Protein AF-A0A924N1W6-F1 (afdb_monomer_lite)

Sequence (87 aa):
MRLNDEDRAVLDHLAGQGAPIIERAIAWCAINSGSHHLAGLERQRQSLLEAFAGLPAAPTEIPLAASPEIGANGKIGERAHPSAIAV

pLDDT: mean 94.6, std 3.19, range [76.94, 98.56]

Foldseek 3Di:
DDDDPVNVVVVVVCVVVVVVVVVLVVVLVPQPCPQPCQVSVVVSQVSVQVVCVPPPDHKDWAADDWDWDQDPVRDIDTGGHGTDIDD

Radius of gyration: 18.81 Å; chains: 1; bounding box: 39×27×50 Å

Secondary structure (DSSP, 8-state):
----HHHHHHHHHHHT-HHHHHHHHHHHHTS---TT-HHHHHHHHHHHHHHHTTSSS--EEEPPPPEEEE-TTS-EEEE--PPEEE-

Structure (mmCIF, N/CA/C/O backbone):
data_AF-A0A924N1W6-F1
#
_entry.id   AF-A0A924N1W6-F1
#
loop_
_atom_site.group_PDB
_atom_site.id
_atom_site.type_symbol
_atom_site.label_atom_id
_atom_site.label_alt_id
_atom_site.label_comp_id
_atom_site.label_asym_id
_atom_site.label_entity_id
_atom_site.label_seq_id
_atom_site.pdbx_PDB_ins_code
_atom_site.Cartn_x
_atom_site.Cartn_y
_atom_site.Cartn_z
_atom_site.occupancy
_atom_site.B_iso_or_equiv
_atom_site.auth_seq_id
_atom_site.auth_comp_id
_atom_site.auth_asym_id
_atom_site.auth_atom_id
_atom_site.pdbx_PDB_model_num
ATOM 1 N N . MET A 1 1 ? 4.738 15.910 26.908 1.00 76.94 1 MET A N 1
ATOM 2 C CA . MET A 1 1 ? 3.456 15.929 26.171 1.00 76.94 1 MET A CA 1
ATOM 3 C C . MET A 1 1 ? 2.351 15.563 27.155 1.00 76.94 1 MET A C 1
ATOM 5 O O . MET A 1 1 ? 2.534 14.582 27.864 1.00 76.94 1 MET A O 1
ATOM 9 N N . ARG A 1 2 ? 1.284 16.362 27.291 1.00 90.19 2 ARG A N 1
ATOM 10 C CA . ARG A 1 2 ? 0.104 16.009 28.105 1.00 90.19 2 ARG A CA 1
ATOM 11 C C . ARG A 1 2 ? -1.019 15.615 27.149 1.00 90.19 2 ARG A C 1
ATOM 13 O O . ARG A 1 2 ? -1.325 16.414 26.275 1.00 90.19 2 ARG A O 1
ATOM 20 N N . LEU A 1 3 ? -1.584 14.422 27.330 1.00 94.94 3 LEU A N 1
ATOM 21 C CA . LEU A 1 3 ? -2.756 13.965 26.579 1.00 94.94 3 LEU A CA 1
ATOM 22 C C . LEU A 1 3 ? -4.004 14.658 27.125 1.00 94.94 3 LEU A C 1
ATOM 24 O O . LEU A 1 3 ? -4.228 14.632 28.345 1.00 94.94 3 LEU A O 1
ATOM 28 N N . ASN A 1 4 ? -4.783 15.266 26.239 1.00 96.69 4 ASN A N 1
ATOM 29 C CA . ASN A 1 4 ? -6.098 15.809 26.559 1.00 96.69 4 ASN A CA 1
ATOM 30 C C . ASN A 1 4 ? -7.170 14.700 26.477 1.00 96.69 4 ASN A C 1
ATOM 32 O O . ASN A 1 4 ? -6.851 13.523 26.299 1.00 96.69 4 ASN A O 1
ATOM 36 N N . ASP A 1 5 ? -8.436 15.057 26.677 1.00 97.25 5 ASP A N 1
ATOM 37 C CA . ASP A 1 5 ? -9.519 14.070 26.703 1.00 97.25 5 ASP A CA 1
ATOM 38 C C . ASP A 1 5 ? -9.868 13.530 25.302 1.00 97.25 5 ASP A C 1
ATOM 40 O O . ASP A 1 5 ? -10.227 12.360 25.181 1.00 97.25 5 ASP A O 1
ATOM 44 N N . GLU A 1 6 ? -9.681 14.324 24.242 1.00 96.44 6 GLU A N 1
ATOM 45 C CA . GLU A 1 6 ? -9.846 13.877 22.850 1.00 96.44 6 GLU A CA 1
ATOM 46 C C . GLU A 1 6 ? -8.784 12.835 22.476 1.00 96.44 6 GLU A C 1
ATOM 48 O O . GLU A 1 6 ? -9.116 11.784 21.926 1.00 96.44 6 GLU A O 1
ATOM 53 N N . ASP A 1 7 ? -7.523 13.075 22.852 1.00 96.31 7 ASP A N 1
ATOM 54 C CA . ASP A 1 7 ? -6.426 12.131 22.624 1.00 96.31 7 ASP A CA 1
ATOM 55 C C . ASP A 1 7 ? -6.734 10.774 23.271 1.00 96.31 7 ASP A C 1
ATOM 57 O O . ASP A 1 7 ? -6.523 9.719 22.671 1.00 96.31 7 ASP A O 1
ATOM 61 N N . ARG A 1 8 ? -7.258 10.787 24.505 1.00 95.62 8 ARG A N 1
ATOM 62 C CA . ARG A 1 8 ? -7.616 9.558 25.229 1.00 95.62 8 ARG A CA 1
ATOM 63 C C . ARG A 1 8 ? -8.776 8.830 24.568 1.00 95.62 8 ARG A C 1
ATOM 65 O O . ARG A 1 8 ? -8.679 7.622 24.402 1.00 95.62 8 ARG A O 1
ATOM 72 N N . ALA A 1 9 ? -9.809 9.544 24.124 1.00 95.88 9 ALA A N 1
ATOM 73 C CA . ALA A 1 9 ? -10.941 8.931 23.433 1.00 95.88 9 ALA A CA 1
ATOM 74 C C . ALA A 1 9 ? -10.506 8.181 22.159 1.00 95.88 9 ALA A C 1
ATOM 76 O O . ALA A 1 9 ? -10.975 7.073 21.895 1.00 95.88 9 ALA A O 1
ATOM 77 N N . VAL A 1 10 ? -9.567 8.748 21.393 1.00 94.81 10 VAL A N 1
ATOM 78 C CA . VAL A 1 10 ? -8.991 8.085 20.212 1.00 94.81 10 VAL A CA 1
ATOM 79 C C . VAL A 1 10 ? -8.173 6.853 20.607 1.00 94.81 10 VAL A C 1
ATOM 81 O O . VAL A 1 10 ? -8.329 5.791 20.004 1.00 94.81 10 VAL A O 1
ATOM 84 N N . LEU A 1 11 ? -7.314 6.964 21.623 1.00 94.81 11 LEU A N 1
ATOM 85 C CA . LEU A 1 11 ? -6.490 5.844 22.087 1.00 94.81 11 LEU A CA 1
ATOM 86 C C . LEU A 1 11 ? -7.336 4.693 22.652 1.00 94.81 11 LEU A C 1
ATOM 88 O O . LEU A 1 11 ? -7.057 3.535 22.345 1.00 94.81 11 LEU A O 1
ATOM 92 N N . ASP A 1 12 ? -8.388 5.002 23.409 1.00 94.88 12 ASP A N 1
ATOM 93 C CA . ASP A 1 12 ? -9.323 4.016 23.958 1.00 94.88 12 ASP A CA 1
ATOM 94 C C . ASP A 1 12 ? -10.073 3.283 22.839 1.00 94.88 12 ASP A C 1
ATOM 96 O O . ASP A 1 12 ? -10.235 2.062 22.891 1.00 94.88 12 ASP A O 1
ATOM 100 N N . HIS A 1 13 ? -10.463 3.997 21.777 1.00 93.06 13 HIS A N 1
ATOM 101 C CA . HIS A 1 13 ? -11.038 3.375 20.585 1.00 93.06 13 HIS A CA 1
ATOM 102 C C . HIS A 1 13 ? -10.047 2.413 19.903 1.00 93.06 13 HIS A C 1
ATOM 104 O O . HIS A 1 13 ? -10.415 1.296 19.533 1.00 93.06 13 HIS A O 1
ATOM 110 N N . LEU A 1 14 ? -8.777 2.812 19.772 1.00 94.25 14 LEU A N 1
ATOM 111 C CA . LEU A 1 14 ? -7.731 1.998 19.144 1.00 94.25 14 LEU A CA 1
ATOM 112 C C . LEU A 1 14 ? -7.301 0.790 19.987 1.00 94.25 14 LEU A C 1
ATOM 114 O O . LEU A 1 14 ? -6.869 -0.214 19.418 1.00 94.25 14 LEU A O 1
ATOM 118 N N . ALA A 1 15 ? -7.430 0.847 21.315 1.00 94.19 15 ALA A N 1
ATOM 119 C CA . ALA A 1 15 ? -6.988 -0.216 22.219 1.00 94.19 15 ALA A CA 1
ATOM 120 C C . ALA A 1 15 ? -7.619 -1.585 21.888 1.00 94.19 15 ALA A C 1
ATOM 122 O O . ALA A 1 15 ? -6.968 -2.620 22.028 1.00 94.19 15 ALA A O 1
ATOM 123 N N . GLY A 1 16 ? -8.856 -1.598 21.379 1.00 91.38 16 GLY A N 1
ATOM 124 C CA . GLY A 1 16 ? -9.551 -2.813 20.936 1.00 91.38 16 GLY A CA 1
ATOM 125 C C . GLY A 1 16 ? -9.249 -3.256 19.497 1.00 91.38 16 GLY A C 1
ATOM 126 O O . GLY A 1 16 ? -9.772 -4.276 19.059 1.00 91.38 16 GLY A O 1
ATOM 127 N N . GLN A 1 17 ? -8.444 -2.505 18.742 1.00 95.12 17 GLN A N 1
ATOM 128 C CA . GLN A 1 17 ? -8.234 -2.695 17.298 1.00 95.12 17 GLN A CA 1
ATOM 129 C C . GLN A 1 17 ? -6.857 -3.289 16.952 1.00 95.12 17 GLN A C 1
ATOM 131 O O . GLN A 1 17 ? -6.505 -3.396 15.779 1.00 95.12 17 GLN A O 1
ATOM 136 N N . GLY A 1 18 ? -6.066 -3.709 17.945 1.00 94.38 18 GLY A N 1
ATOM 137 C CA . GLY A 1 18 ? -4.705 -4.213 17.716 1.00 94.38 18 GLY A CA 1
ATOM 138 C C . GLY A 1 18 ? -4.638 -5.405 16.752 1.00 94.38 18 GLY A C 1
ATOM 139 O O . GLY A 1 18 ? -3.876 -5.372 15.789 1.00 94.38 18 GLY A O 1
ATOM 140 N N . ALA A 1 19 ? -5.468 -6.430 16.971 1.00 96.31 19 ALA A N 1
ATOM 141 C CA . ALA A 1 19 ? -5.517 -7.612 16.107 1.00 96.31 19 ALA A CA 1
ATOM 142 C C . ALA A 1 19 ? -5.846 -7.276 14.635 1.00 96.31 19 ALA A C 1
ATOM 144 O O . ALA A 1 19 ? -5.020 -7.592 13.778 1.00 96.31 19 ALA A O 1
ATOM 145 N N . PRO A 1 20 ? -6.950 -6.569 14.309 1.00 95.31 20 PRO A N 1
ATOM 146 C CA . PRO A 1 20 ? -7.261 -6.249 12.914 1.00 95.31 20 PRO A CA 1
ATOM 147 C C . PRO A 1 20 ? -6.223 -5.329 12.248 1.00 95.31 20 PRO A C 1
ATOM 149 O O . PRO A 1 20 ? -5.994 -5.443 11.044 1.00 95.31 20 PRO A O 1
ATOM 152 N N . ILE A 1 21 ? -5.556 -4.442 13.000 1.00 95.00 21 ILE A N 1
ATOM 153 C CA . ILE A 1 21 ? -4.450 -3.623 12.471 1.00 95.00 21 ILE A CA 1
ATOM 154 C C . ILE A 1 21 ? -3.268 -4.511 12.059 1.00 95.00 21 ILE A C 1
ATOM 156 O O . ILE A 1 21 ? -2.735 -4.360 10.958 1.00 95.00 21 ILE A O 1
ATOM 160 N N . ILE A 1 22 ? -2.871 -5.448 12.925 1.00 97.31 22 ILE A N 1
ATOM 161 C CA . ILE A 1 22 ? -1.762 -6.374 12.660 1.00 97.31 22 ILE A CA 1
ATOM 162 C C . ILE A 1 22 ? -2.097 -7.291 11.481 1.00 97.31 22 ILE A C 1
ATOM 164 O O . ILE A 1 22 ? -1.279 -7.444 10.578 1.00 97.31 22 ILE A O 1
ATOM 168 N N . GLU A 1 23 ? -3.300 -7.863 11.448 1.00 97.75 23 GLU A N 1
ATOM 169 C CA . GLU A 1 23 ? -3.751 -8.729 10.353 1.00 97.75 23 GLU A CA 1
ATOM 170 C C . GLU A 1 23 ? -3.732 -8.001 9.006 1.00 97.75 23 GLU A C 1
ATOM 172 O O . GLU A 1 23 ? -3.221 -8.539 8.022 1.00 97.75 23 GLU A O 1
ATOM 177 N N . ARG A 1 24 ? -4.204 -6.748 8.962 1.00 96.69 24 ARG A N 1
ATOM 178 C CA . ARG A 1 24 ? -4.140 -5.917 7.753 1.00 96.69 24 ARG A CA 1
ATOM 179 C C . ARG A 1 24 ? -2.700 -5.672 7.305 1.00 96.69 24 ARG A C 1
ATOM 181 O O . ARG A 1 24 ? -2.408 -5.798 6.118 1.00 96.69 24 ARG A O 1
ATOM 188 N N . ALA A 1 25 ? -1.798 -5.366 8.238 1.00 97.44 25 ALA A N 1
ATOM 189 C CA . ALA A 1 25 ? -0.384 -5.171 7.928 1.00 97.44 25 ALA A CA 1
ATOM 190 C C . ALA A 1 25 ? 0.264 -6.452 7.374 1.00 97.44 25 ALA A C 1
ATOM 192 O O . ALA A 1 25 ? 0.966 -6.396 6.367 1.00 97.44 25 ALA A O 1
ATOM 193 N N . ILE A 1 26 ? -0.015 -7.613 7.978 1.00 98.38 26 ILE A N 1
ATOM 194 C CA . ILE A 1 26 ? 0.450 -8.917 7.482 1.00 98.38 26 ILE A CA 1
ATOM 195 C C . ILE A 1 26 ? -0.076 -9.167 6.064 1.00 98.38 26 ILE A C 1
ATOM 197 O O . ILE A 1 26 ? 0.699 -9.542 5.185 1.00 98.38 26 ILE A O 1
ATOM 201 N N . ALA A 1 27 ? -1.368 -8.929 5.825 1.00 98.19 27 ALA A N 1
ATOM 202 C CA . ALA A 1 27 ? -1.991 -9.130 4.521 1.00 98.19 27 ALA A CA 1
ATOM 203 C C . ALA A 1 27 ? -1.362 -8.247 3.430 1.00 98.19 27 ALA A C 1
ATOM 205 O O . ALA A 1 27 ? -1.095 -8.736 2.334 1.00 98.19 27 ALA A O 1
ATOM 206 N N . TRP A 1 28 ? -1.068 -6.978 3.728 1.00 97.88 28 TRP A N 1
ATOM 207 C CA . TRP A 1 28 ? -0.363 -6.088 2.799 1.00 97.88 28 TRP A CA 1
ATOM 208 C C . TRP A 1 28 ? 1.079 -6.535 2.549 1.00 97.88 28 TRP A C 1
ATOM 210 O O . TRP A 1 28 ? 1.497 -6.627 1.400 1.00 97.88 28 TRP A O 1
ATOM 220 N N . CYS A 1 29 ? 1.827 -6.895 3.595 1.00 98.12 29 CYS A N 1
ATOM 221 C CA . CYS A 1 29 ? 3.199 -7.396 3.453 1.00 98.12 29 CYS A CA 1
ATOM 222 C C . CYS A 1 29 ? 3.285 -8.712 2.659 1.00 98.12 29 CYS A C 1
ATOM 224 O O . CYS A 1 29 ? 4.311 -8.990 2.040 1.00 98.12 29 CYS A O 1
ATOM 226 N N . ALA A 1 30 ? 2.227 -9.526 2.661 1.00 98.25 30 ALA A N 1
ATOM 227 C CA . ALA A 1 30 ? 2.161 -10.761 1.883 1.00 98.25 30 ALA A CA 1
ATOM 228 C C . ALA A 1 30 ? 1.999 -10.521 0.367 1.00 98.25 30 ALA A C 1
ATOM 230 O O . ALA A 1 30 ? 2.182 -11.446 -0.430 1.00 98.25 30 ALA A O 1
ATOM 231 N N . ILE A 1 31 ? 1.667 -9.298 -0.059 1.00 98.56 31 ILE A N 1
ATOM 232 C CA . ILE A 1 31 ? 1.583 -8.936 -1.472 1.00 98.56 31 ILE A CA 1
ATOM 233 C C . ILE A 1 31 ? 2.988 -8.572 -1.960 1.00 98.56 31 ILE A C 1
ATOM 235 O O . ILE A 1 31 ? 3.575 -7.581 -1.541 1.00 98.56 31 ILE A O 1
ATOM 239 N N . ASN A 1 32 ? 3.531 -9.350 -2.903 1.00 98.00 32 ASN A N 1
ATOM 240 C CA . ASN A 1 32 ? 4.763 -8.971 -3.596 1.00 98.00 32 ASN A CA 1
ATOM 241 C C . ASN A 1 32 ? 4.493 -7.755 -4.494 1.00 98.00 32 ASN A C 1
ATOM 243 O O . ASN A 1 32 ? 4.141 -7.915 -5.659 1.00 98.00 32 ASN A O 1
ATOM 247 N N . SER A 1 33 ? 4.655 -6.550 -3.960 1.00 96.75 33 SER A N 1
ATOM 248 C CA . SER A 1 33 ? 4.439 -5.282 -4.661 1.00 96.75 33 SER A CA 1
ATOM 249 C C . SER A 1 33 ? 5.755 -4.617 -5.082 1.00 96.75 33 SER A C 1
ATOM 251 O O . SER A 1 33 ? 5.880 -3.394 -5.031 1.00 96.75 33 SER A O 1
ATOM 253 N N . GLY A 1 34 ? 6.773 -5.404 -5.452 1.00 95.06 34 GLY A N 1
ATOM 254 C CA . GLY A 1 34 ? 8.034 -4.852 -5.951 1.00 95.06 34 GLY A CA 1
ATOM 255 C C . GLY A 1 34 ? 7.825 -3.989 -7.202 1.00 95.06 34 GLY A C 1
ATOM 256 O O . GLY A 1 34 ? 6.963 -4.293 -8.025 1.00 95.06 34 GLY A O 1
ATOM 257 N N . SER A 1 35 ? 8.645 -2.950 -7.393 1.00 89.19 35 SER A N 1
ATOM 258 C CA . SER A 1 35 ? 8.456 -1.922 -8.439 1.00 89.19 35 SER A CA 1
ATOM 259 C C . SER A 1 35 ? 8.417 -2.447 -9.885 1.00 89.19 35 SER A C 1
ATOM 261 O O . SER A 1 35 ? 7.963 -1.753 -10.789 1.00 89.19 35 SER A O 1
ATOM 263 N N . HIS A 1 36 ? 8.886 -3.676 -10.123 1.00 90.81 36 HIS A N 1
ATOM 264 C CA . HIS A 1 36 ? 8.851 -4.343 -11.432 1.00 90.81 36 HIS A CA 1
ATOM 265 C C . HIS A 1 36 ? 7.692 -5.340 -11.581 1.00 90.81 36 HIS A C 1
ATOM 267 O O . HIS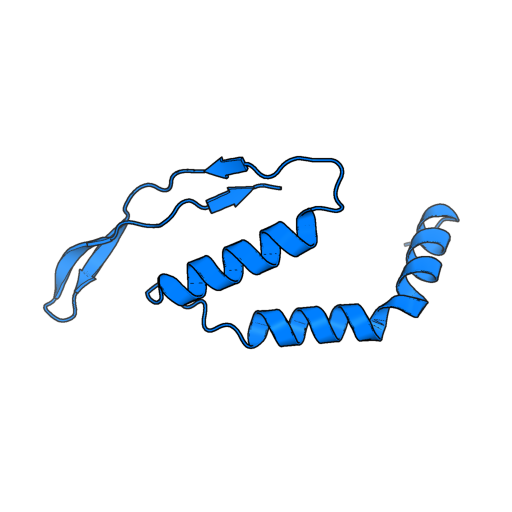 A 1 36 ? 7.450 -5.842 -12.676 1.00 90.81 36 HIS A O 1
ATOM 273 N N . HIS A 1 37 ? 6.974 -5.643 -10.501 1.00 95.94 37 HIS A N 1
ATOM 274 C CA . HIS A 1 37 ? 5.897 -6.621 -10.485 1.00 95.94 37 HIS A CA 1
ATOM 275 C C . HIS A 1 37 ? 4.536 -5.922 -10.584 1.00 95.94 37 HIS A C 1
ATOM 277 O O . HIS A 1 37 ? 3.825 -5.753 -9.595 1.00 95.94 37 HIS A O 1
ATOM 283 N N . LEU A 1 38 ? 4.167 -5.520 -11.806 1.00 94.50 38 LEU A N 1
ATOM 284 C CA . LEU A 1 38 ? 2.965 -4.715 -12.075 1.00 94.50 38 LEU A CA 1
ATOM 285 C C . LEU A 1 38 ? 1.669 -5.359 -11.563 1.00 94.50 38 LEU A C 1
ATOM 287 O O . LEU A 1 38 ? 0.830 -4.673 -10.990 1.00 94.50 38 LEU A O 1
ATOM 291 N N . ALA A 1 39 ? 1.521 -6.678 -11.707 1.00 96.31 39 ALA A N 1
ATOM 292 C CA . ALA A 1 39 ? 0.351 -7.393 -11.195 1.00 96.31 39 ALA A CA 1
ATOM 293 C C . ALA A 1 39 ? 0.255 -7.328 -9.659 1.00 96.31 39 ALA A C 1
ATOM 295 O O . ALA A 1 39 ? -0.835 -7.196 -9.104 1.00 96.31 39 ALA A O 1
ATOM 296 N N . GLY A 1 40 ? 1.395 -7.395 -8.967 1.00 97.31 40 GLY A N 1
ATOM 297 C CA . GLY A 1 40 ? 1.452 -7.249 -7.516 1.00 97.31 40 GLY A CA 1
ATOM 298 C C . GLY A 1 40 ? 1.199 -5.821 -7.047 1.00 97.31 40 GLY A C 1
ATOM 299 O O . GLY A 1 40 ? 0.489 -5.629 -6.064 1.00 97.31 40 GLY A O 1
ATOM 300 N N . LEU A 1 41 ? 1.717 -4.826 -7.773 1.00 95.94 41 LEU A N 1
ATOM 301 C CA . LEU A 1 41 ? 1.406 -3.414 -7.537 1.00 95.94 41 LEU A CA 1
ATOM 302 C C . LEU A 1 41 ? -0.093 -3.133 -7.690 1.00 95.94 41 LEU A C 1
ATOM 304 O O . LEU A 1 41 ? -0.674 -2.500 -6.815 1.00 95.94 41 LEU A O 1
ATOM 308 N N . GLU A 1 42 ? -0.739 -3.652 -8.738 1.00 96.06 42 GLU A N 1
ATOM 309 C CA . GLU A 1 42 ? -2.185 -3.480 -8.91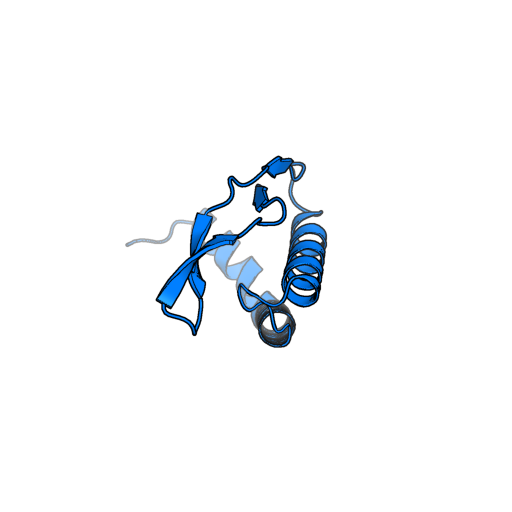8 1.00 96.06 42 GLU A CA 1
ATOM 310 C C . GLU A 1 42 ? -2.980 -4.177 -7.809 1.00 96.06 42 GLU A C 1
ATOM 312 O O . GLU A 1 42 ? -3.915 -3.599 -7.261 1.00 96.06 42 GLU A O 1
ATOM 317 N N . ARG A 1 43 ? -2.572 -5.385 -7.395 1.00 97.56 43 ARG A N 1
ATOM 318 C CA . ARG A 1 43 ? -3.187 -6.060 -6.243 1.00 97.56 43 ARG A CA 1
ATOM 319 C C . ARG A 1 43 ? -3.048 -5.232 -4.961 1.00 97.56 43 ARG A C 1
ATOM 321 O O . ARG A 1 43 ? -4.022 -5.108 -4.226 1.00 97.56 43 ARG A O 1
ATOM 328 N N . GLN A 1 44 ? -1.875 -4.654 -4.699 1.00 97.06 44 GLN A N 1
ATOM 329 C CA . GLN A 1 44 ? -1.669 -3.766 -3.551 1.00 97.06 44 GLN A CA 1
ATOM 330 C C . GLN A 1 44 ? -2.560 -2.520 -3.645 1.00 97.06 44 GLN A C 1
ATOM 332 O O . GLN A 1 44 ? -3.176 -2.137 -2.652 1.00 97.06 44 GLN A O 1
ATOM 337 N N . ARG A 1 45 ? -2.675 -1.916 -4.836 1.00 95.81 45 ARG A N 1
ATOM 338 C CA . ARG A 1 45 ? -3.536 -0.753 -5.092 1.00 95.81 45 ARG A CA 1
ATOM 339 C C . ARG A 1 45 ? -4.998 -1.047 -4.755 1.00 95.81 45 ARG A C 1
ATOM 341 O O . ARG A 1 45 ? -5.616 -0.253 -4.055 1.00 95.81 45 ARG A O 1
ATOM 348 N N . GLN A 1 46 ? -5.528 -2.194 -5.181 1.00 96.00 46 GLN A N 1
ATOM 349 C CA . GLN A 1 46 ? -6.901 -2.603 -4.862 1.00 96.00 46 GLN A CA 1
ATOM 350 C C . GLN A 1 46 ? -7.120 -2.800 -3.356 1.00 96.00 46 GLN A C 1
ATOM 352 O O . GLN A 1 46 ? -8.089 -2.276 -2.813 1.00 96.00 46 GLN A O 1
ATOM 357 N N . SER A 1 47 ? -6.189 -3.463 -2.659 1.00 96.25 47 SER A N 1
ATOM 358 C CA . SER A 1 47 ? -6.262 -3.636 -1.198 1.00 96.25 47 SER A CA 1
ATOM 359 C C . SER A 1 47 ? -6.276 -2.304 -0.439 1.00 96.25 47 SER A C 1
ATOM 361 O O . SER A 1 47 ? -6.913 -2.189 0.608 1.00 96.25 47 SER A O 1
ATOM 363 N N . LEU A 1 48 ? -5.562 -1.294 -0.945 1.00 94.75 48 LEU A N 1
ATOM 364 C CA . LEU A 1 48 ? -5.575 0.054 -0.379 1.00 94.75 48 LEU A CA 1
ATOM 365 C C . LEU A 1 48 ? -6.906 0.765 -0.657 1.00 94.75 48 LEU A C 1
ATOM 367 O O . LEU A 1 48 ? -7.491 1.319 0.268 1.00 94.75 48 LEU A O 1
ATOM 371 N N . LEU A 1 49 ? -7.417 0.709 -1.891 1.00 94.81 49 LEU A N 1
ATOM 372 C CA . LEU A 1 49 ? -8.717 1.295 -2.246 1.00 94.81 49 LEU A CA 1
ATOM 373 C C . LEU A 1 49 ? -9.860 0.720 -1.399 1.00 94.81 49 LEU A C 1
ATOM 375 O O . LEU A 1 49 ? -10.696 1.477 -0.914 1.00 94.81 49 LEU A O 1
ATOM 379 N N . GLU A 1 50 ? -9.867 -0.594 -1.170 1.00 94.50 50 GLU A N 1
ATOM 380 C CA . GLU A 1 50 ? -10.841 -1.247 -0.293 1.00 94.50 50 GLU A CA 1
ATOM 381 C C . GLU A 1 50 ? -10.730 -0.740 1.153 1.00 94.50 50 GLU A C 1
ATOM 383 O O . GLU A 1 50 ? -11.736 -0.378 1.763 1.00 94.50 50 GLU A O 1
ATOM 388 N N . ALA A 1 51 ? -9.511 -0.642 1.696 1.00 93.12 51 ALA A N 1
ATOM 389 C CA . ALA A 1 51 ? -9.290 -0.145 3.054 1.00 93.12 51 ALA A CA 1
ATOM 390 C C . ALA A 1 51 ? -9.709 1.325 3.230 1.00 93.12 51 ALA A C 1
ATOM 392 O O . ALA A 1 51 ? -10.150 1.713 4.314 1.00 93.12 51 ALA A O 1
ATOM 393 N N . PHE A 1 52 ? -9.583 2.134 2.177 1.00 92.50 52 PHE A N 1
ATOM 394 C CA . PHE A 1 52 ? -9.938 3.551 2.192 1.00 92.50 52 PHE A CA 1
ATOM 395 C C . PHE A 1 52 ? -11.398 3.833 1.826 1.00 92.50 52 PHE A C 1
ATOM 397 O O . PHE A 1 52 ? -11.855 4.951 2.040 1.00 92.50 52 PHE A O 1
ATOM 404 N N . ALA A 1 53 ? -12.167 2.841 1.369 1.00 91.94 53 ALA A N 1
ATOM 405 C CA . ALA A 1 53 ? -13.573 3.020 0.996 1.00 91.94 53 ALA A CA 1
ATOM 406 C C . ALA A 1 53 ? -14.469 3.522 2.149 1.00 91.94 53 ALA A C 1
ATOM 408 O O . ALA A 1 53 ? -15.537 4.076 1.905 1.00 91.94 53 ALA A O 1
ATOM 409 N N . GLY A 1 54 ? -14.043 3.331 3.404 1.00 89.88 54 GLY A N 1
ATOM 410 C CA . GLY A 1 54 ? -14.735 3.842 4.592 1.00 89.88 54 GLY A CA 1
ATOM 411 C C . GLY A 1 54 ? -14.397 5.290 4.970 1.00 89.88 54 GLY A C 1
ATOM 412 O O . GLY A 1 54 ? -14.974 5.806 5.927 1.00 89.88 54 GLY A O 1
ATOM 413 N N . LEU A 1 55 ? -13.458 5.939 4.276 1.00 91.06 55 LEU A N 1
ATOM 414 C CA . LEU A 1 55 ? -13.068 7.325 4.538 1.00 91.06 55 LEU A CA 1
ATOM 415 C C . LEU A 1 55 ? -13.981 8.310 3.786 1.00 91.06 55 LEU A C 1
ATOM 417 O O . LEU A 1 55 ? -14.532 7.977 2.740 1.00 91.06 55 LEU A O 1
ATOM 421 N N . PRO A 1 56 ? -14.148 9.546 4.293 1.00 91.69 56 PRO A N 1
ATOM 422 C CA . PRO A 1 56 ? -15.069 10.523 3.707 1.00 91.69 56 PRO A CA 1
ATOM 423 C C . PRO A 1 56 ? -14.609 11.105 2.357 1.00 91.69 56 PRO A C 1
ATOM 425 O O . PRO A 1 56 ? -15.361 11.861 1.743 1.00 91.69 56 PRO A O 1
ATOM 428 N N . ALA A 1 57 ? -13.393 10.792 1.900 1.00 90.38 57 ALA A N 1
ATOM 429 C CA . ALA A 1 57 ? -12.831 11.277 0.645 1.00 90.38 57 ALA A CA 1
ATOM 430 C C . ALA A 1 57 ? -12.796 10.167 -0.411 1.00 90.38 57 ALA A C 1
ATOM 432 O O . ALA A 1 57 ? -12.440 9.024 -0.126 1.00 90.38 57 ALA A O 1
ATOM 433 N N . ALA A 1 58 ? -13.158 10.519 -1.647 1.00 90.44 58 ALA A N 1
ATOM 434 C CA . ALA A 1 58 ? -13.062 9.598 -2.769 1.00 90.44 58 ALA A CA 1
ATOM 435 C C . ALA A 1 58 ? -11.603 9.486 -3.248 1.00 90.44 58 ALA A C 1
ATOM 437 O O . ALA A 1 58 ? -10.941 10.516 -3.407 1.00 90.44 58 ALA A O 1
ATOM 438 N N . PRO A 1 59 ? -11.115 8.269 -3.543 1.00 93.19 59 PRO A N 1
ATOM 439 C CA . PRO A 1 59 ? -9.796 8.082 -4.124 1.00 93.19 59 PRO A CA 1
ATOM 440 C C . PRO A 1 59 ? -9.698 8.732 -5.507 1.00 93.19 59 PRO A C 1
ATOM 442 O O . PRO A 1 59 ? -10.655 8.743 -6.285 1.00 93.19 59 PRO A O 1
ATOM 445 N N . THR A 1 60 ? -8.508 9.221 -5.840 1.00 94.56 60 THR A N 1
ATOM 446 C CA . THR A 1 60 ? -8.182 9.797 -7.151 1.00 94.56 60 THR A CA 1
ATOM 447 C C . THR A 1 60 ? -7.015 9.054 -7.783 1.00 94.56 60 THR A C 1
ATOM 449 O O . THR A 1 60 ? -6.057 8.693 -7.100 1.00 94.56 60 THR A O 1
ATOM 452 N N . GLU A 1 61 ? -7.089 8.820 -9.094 1.00 95.00 61 GLU A N 1
ATOM 453 C CA . GLU A 1 61 ? -5.973 8.259 -9.857 1.00 95.00 61 GLU A CA 1
ATOM 454 C C . GLU A 1 61 ? -5.059 9.373 -10.364 1.00 95.00 61 GLU A C 1
ATOM 456 O O . GLU A 1 61 ? -5.512 10.350 -10.961 1.00 95.00 61 GLU A O 1
ATOM 461 N N . ILE A 1 62 ? -3.757 9.204 -10.143 1.00 96.38 62 ILE A N 1
ATOM 462 C CA . ILE A 1 62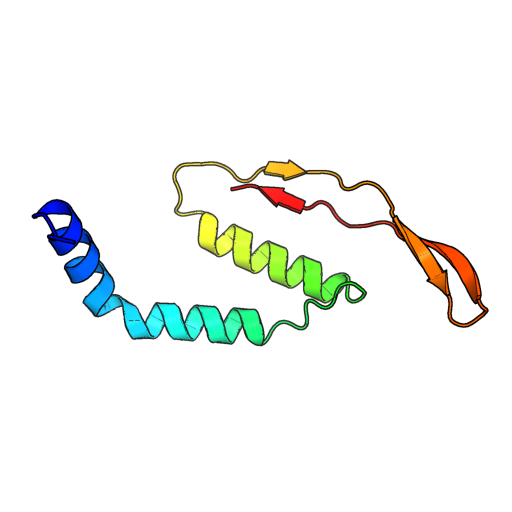 ? -2.726 10.156 -10.546 1.00 96.38 62 ILE A CA 1
ATOM 463 C C . ILE A 1 62 ? -1.822 9.475 -11.577 1.00 96.38 62 ILE A C 1
ATOM 465 O O . ILE A 1 62 ? -1.059 8.576 -11.212 1.00 96.38 62 ILE A O 1
ATOM 469 N N . PRO A 1 63 ? -1.870 9.886 -12.857 1.00 96.19 63 PRO A N 1
ATOM 470 C CA . PRO A 1 63 ? -0.953 9.382 -13.870 1.00 96.19 63 PRO A CA 1
ATOM 471 C C . PRO A 1 63 ? 0.502 9.664 -13.487 1.00 96.19 63 PRO A C 1
ATOM 473 O O . PRO A 1 63 ? 0.839 10.774 -13.070 1.00 96.19 63 PRO A O 1
ATOM 476 N N . LEU A 1 64 ? 1.373 8.670 -13.657 1.00 94.69 64 LEU A N 1
ATOM 477 C CA . LEU A 1 64 ? 2.802 8.809 -13.395 1.00 94.69 64 LEU A CA 1
ATOM 478 C C . LEU A 1 64 ? 3.581 8.942 -14.703 1.00 94.69 64 LEU A C 1
ATOM 480 O O . LEU A 1 64 ? 3.332 8.228 -15.675 1.00 94.69 64 LEU A O 1
ATOM 484 N N . ALA A 1 65 ? 4.551 9.855 -14.716 1.00 96.00 65 ALA A N 1
ATOM 485 C CA . ALA A 1 65 ? 5.492 9.974 -15.821 1.00 96.00 65 ALA A CA 1
ATOM 486 C C . ALA A 1 65 ? 6.423 8.756 -15.860 1.00 96.00 65 ALA A C 1
ATOM 488 O O . ALA A 1 65 ? 6.808 8.233 -14.814 1.00 96.00 65 ALA A O 1
ATOM 489 N N . ALA A 1 66 ? 6.820 8.336 -17.062 1.00 95.50 66 ALA A N 1
ATOM 490 C CA . ALA A 1 66 ? 7.845 7.314 -17.218 1.00 95.50 66 ALA A CA 1
ATOM 491 C C . ALA A 1 66 ? 9.189 7.781 -16.628 1.00 95.50 66 ALA A C 1
ATOM 493 O O . ALA A 1 66 ? 9.504 8.972 -16.634 1.00 95.50 66 ALA A O 1
ATOM 494 N N . SER A 1 67 ? 9.996 6.839 -16.138 1.00 95.12 67 SER A N 1
ATOM 495 C CA . SER A 1 67 ? 11.342 7.114 -15.620 1.00 95.12 67 SER A CA 1
ATOM 496 C C . SER A 1 67 ? 12.420 6.450 -16.478 1.00 95.12 67 SER A C 1
ATOM 498 O O . SER A 1 67 ? 12.190 5.347 -16.978 1.00 95.12 67 SER A O 1
ATOM 500 N N . PRO A 1 68 ? 13.619 7.041 -16.607 1.00 96.38 68 PRO A N 1
ATOM 501 C CA . PRO A 1 68 ? 14.746 6.350 -17.217 1.00 96.38 68 PRO A CA 1
ATOM 502 C C . PRO A 1 68 ? 15.187 5.159 -16.354 1.00 96.38 68 PRO A C 1
ATOM 504 O O . PRO A 1 68 ? 15.164 5.221 -15.125 1.00 96.38 68 PRO A O 1
ATOM 507 N N . GLU A 1 69 ? 15.625 4.085 -17.000 1.00 94.88 69 GLU A N 1
ATOM 508 C CA . GLU A 1 69 ? 16.177 2.889 -16.365 1.00 94.88 69 GLU A CA 1
ATOM 509 C C . GLU A 1 69 ? 17.439 2.433 -17.099 1.00 94.88 69 GLU A C 1
ATOM 511 O O . GLU A 1 69 ? 17.495 2.470 -18.326 1.00 94.88 69 GLU A O 1
ATOM 516 N N . ILE A 1 70 ? 18.446 1.969 -16.357 1.00 95.62 70 ILE A N 1
ATOM 517 C CA . ILE A 1 70 ? 19.613 1.303 -16.938 1.00 95.62 70 ILE A CA 1
ATOM 518 C C . ILE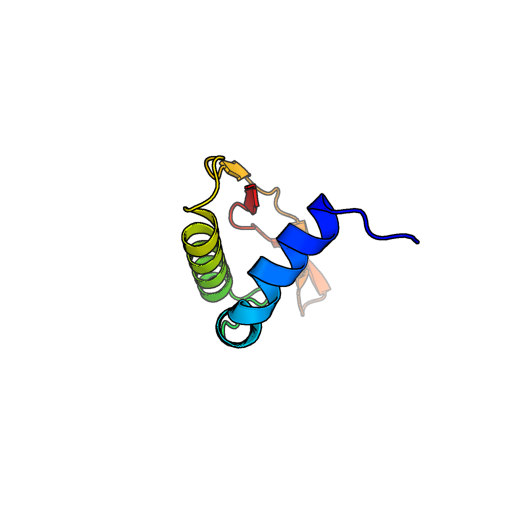 A 1 70 ? 19.362 -0.201 -16.948 1.00 95.62 70 ILE A C 1
ATOM 520 O O . ILE A 1 70 ? 19.261 -0.831 -15.895 1.00 95.62 70 ILE A O 1
ATOM 524 N N . GLY A 1 71 ? 19.273 -0.781 -18.142 1.00 92.19 71 GLY A N 1
ATOM 525 C CA . GLY A 1 71 ? 19.138 -2.223 -18.306 1.00 92.19 71 GLY A CA 1
ATOM 526 C C . GLY A 1 71 ? 20.425 -2.971 -17.947 1.00 92.19 71 GLY A C 1
ATOM 527 O O . GLY A 1 71 ? 21.512 -2.397 -17.892 1.00 92.19 71 GLY A O 1
ATOM 528 N N . ALA A 1 72 ? 20.337 -4.294 -17.795 1.00 94.31 72 ALA A N 1
ATOM 529 C CA . ALA A 1 72 ? 21.497 -5.153 -17.508 1.00 94.31 72 ALA A CA 1
ATOM 530 C C . ALA A 1 72 ? 22.611 -5.089 -18.578 1.00 94.31 72 ALA A C 1
ATOM 532 O O . ALA A 1 72 ? 23.741 -5.498 -18.335 1.00 94.31 72 ALA A O 1
ATOM 533 N N . ASN A 1 73 ? 22.299 -4.565 -19.765 1.00 95.62 73 ASN A N 1
ATOM 534 C CA . ASN A 1 73 ? 23.240 -4.314 -20.857 1.00 95.62 73 ASN A CA 1
ATOM 535 C C . ASN A 1 73 ? 23.918 -2.928 -20.786 1.00 95.62 73 ASN A C 1
ATOM 537 O O . ASN A 1 73 ? 24.601 -2.544 -21.734 1.00 95.62 73 ASN A O 1
ATOM 541 N N . GLY A 1 74 ? 23.68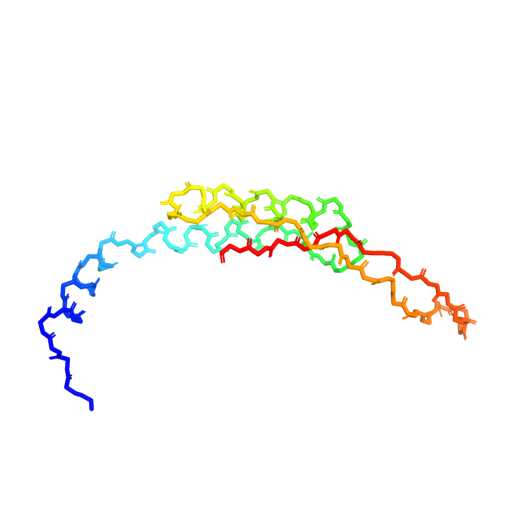5 -2.156 -19.720 1.00 96.88 74 GLY A N 1
ATOM 542 C CA . GLY A 1 74 ? 24.221 -0.807 -19.534 1.00 96.88 74 GLY A CA 1
ATOM 543 C C . GLY A 1 74 ? 23.557 0.277 -20.390 1.00 96.88 74 GLY A C 1
ATOM 544 O O . GLY A 1 74 ? 24.042 1.405 -20.411 1.00 96.88 74 GLY A O 1
ATOM 545 N N . LYS A 1 75 ? 22.470 -0.030 -21.111 1.00 97.50 75 LYS A N 1
ATOM 546 C CA . LYS A 1 75 ? 21.752 0.946 -21.946 1.00 97.50 75 LYS A CA 1
ATOM 547 C C . LYS A 1 75 ? 20.613 1.605 -21.176 1.00 97.50 75 LYS A C 1
ATOM 549 O O . LYS A 1 75 ? 19.942 0.949 -20.383 1.00 97.50 75 LYS A O 1
ATOM 554 N N . ILE A 1 76 ? 20.377 2.882 -21.472 1.00 97.31 76 ILE A N 1
ATOM 555 C CA . ILE A 1 76 ? 19.214 3.629 -20.982 1.00 97.31 76 ILE A CA 1
ATOM 556 C C . ILE A 1 76 ? 17.969 3.171 -21.752 1.00 97.31 76 ILE A C 1
ATOM 558 O O . ILE A 1 76 ? 17.986 3.109 -22.982 1.00 97.31 76 ILE A O 1
ATOM 562 N N . GLY A 1 77 ? 16.898 2.875 -21.025 1.00 94.31 77 GLY A N 1
ATOM 563 C CA . GLY A 1 77 ? 15.541 2.696 -21.531 1.00 94.31 77 GLY A CA 1
ATOM 564 C C . GLY A 1 77 ? 14.541 3.521 -20.721 1.00 94.31 77 GLY A C 1
ATOM 565 O O . GLY A 1 77 ? 14.914 4.191 -19.759 1.00 94.31 77 GLY A O 1
ATOM 566 N N . GLU A 1 78 ? 13.269 3.462 -21.106 1.00 95.12 78 GLU A N 1
ATOM 567 C CA . GLU A 1 78 ? 12.167 4.094 -20.377 1.00 95.12 78 GLU A CA 1
ATOM 568 C C . GLU A 1 78 ? 11.309 3.044 -19.669 1.00 95.12 78 GLU A C 1
ATOM 570 O O . GLU A 1 78 ? 11.004 1.983 -20.218 1.00 95.12 78 GLU A O 1
ATOM 575 N N . ARG A 1 79 ? 10.885 3.364 -18.447 1.00 92.06 79 ARG A N 1
ATOM 576 C CA . ARG A 1 79 ? 9.975 2.564 -17.633 1.00 92.06 79 ARG A CA 1
ATOM 577 C C . ARG A 1 79 ? 8.674 3.324 -17.440 1.00 92.06 79 ARG A C 1
ATOM 579 O O . ARG A 1 79 ? 8.653 4.342 -16.753 1.00 92.06 79 ARG A O 1
ATOM 586 N N . ALA A 1 80 ? 7.597 2.802 -18.015 1.00 93.25 80 ALA A N 1
ATOM 587 C CA . ALA A 1 80 ? 6.247 3.260 -17.716 1.00 93.25 80 ALA A CA 1
ATOM 588 C C . ALA A 1 80 ? 5.808 2.776 -16.326 1.00 93.25 80 ALA A C 1
ATOM 590 O O . ALA A 1 80 ? 6.170 1.674 -15.903 1.00 93.25 80 ALA A O 1
ATOM 591 N N . HIS A 1 81 ? 4.993 3.585 -15.650 1.00 93.12 81 HIS A N 1
ATOM 592 C CA . HIS A 1 81 ? 4.443 3.280 -14.332 1.00 93.12 81 HIS A CA 1
ATOM 593 C C . HIS A 1 81 ? 2.913 3.326 -14.379 1.00 93.12 81 HIS A C 1
ATOM 595 O O . HIS A 1 81 ? 2.361 4.208 -15.041 1.00 93.12 81 HIS A O 1
ATOM 601 N N . PRO A 1 82 ? 2.214 2.404 -13.697 1.00 92.31 82 PRO A N 1
ATOM 602 C CA . PRO A 1 82 ? 0.773 2.522 -13.512 1.00 92.31 82 PRO A CA 1
ATOM 603 C C . PRO A 1 82 ? 0.444 3.761 -12.667 1.00 92.31 82 PRO A C 1
ATOM 605 O O . PRO A 1 82 ? 1.294 4.263 -11.931 1.00 92.31 82 PRO A O 1
ATOM 608 N N . SER A 1 83 ? -0.793 4.251 -12.764 1.00 94.19 83 SER A N 1
ATOM 609 C CA . SER A 1 83 ? -1.251 5.395 -11.971 1.00 94.19 83 SER A CA 1
ATOM 610 C C . SER A 1 83 ? -1.089 5.144 -10.470 1.00 94.19 83 SER A C 1
ATOM 612 O O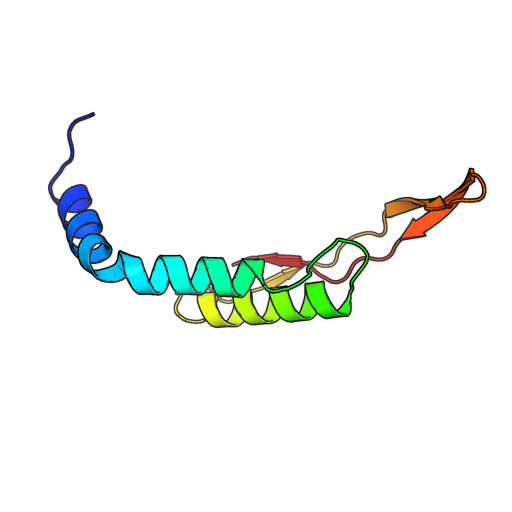 . SER A 1 83 ? -1.366 4.052 -9.968 1.00 94.19 83 SER A O 1
ATOM 614 N N . ALA A 1 84 ? -0.689 6.182 -9.741 1.00 93.94 84 ALA A N 1
ATOM 615 C CA . ALA A 1 84 ? -0.778 6.207 -8.290 1.00 93.94 84 ALA A CA 1
ATOM 616 C C . ALA A 1 84 ? -2.224 6.464 -7.842 1.00 93.94 84 ALA A C 1
ATOM 618 O O . ALA A 1 84 ? -3.077 6.873 -8.634 1.00 93.94 84 ALA A O 1
ATOM 619 N N . ILE A 1 85 ? -2.481 6.247 -6.554 1.00 94.25 85 ILE A N 1
ATOM 620 C CA . ILE A 1 85 ? -3.731 6.627 -5.896 1.00 94.25 85 ILE A CA 1
ATOM 621 C C . ILE A 1 85 ? -3.442 7.681 -4.828 1.00 94.25 85 ILE A C 1
ATOM 623 O O . ILE A 1 85 ? -2.438 7.581 -4.121 1.00 94.25 85 ILE A O 1
ATOM 627 N N . ALA A 1 86 ? -4.320 8.671 -4.705 1.00 91.56 86 ALA A N 1
ATOM 628 C CA . ALA A 1 86 ? -4.376 9.577 -3.562 1.00 91.56 86 ALA A CA 1
ATOM 629 C C . ALA A 1 86 ? -5.746 9.458 -2.891 1.00 91.56 86 ALA A C 1
ATOM 631 O O . ALA A 1 86 ? -6.763 9.358 -3.583 1.00 91.56 86 ALA A O 1
ATOM 632 N N . VAL A 1 87 ? -5.744 9.439 -1.559 1.00 82.50 87 VAL A N 1
ATOM 633 C CA . VAL A 1 87 ? -6.913 9.270 -0.684 1.00 82.50 87 VAL A CA 1
ATOM 634 C C . VAL A 1 87 ? -6.921 10.302 0.428 1.00 82.50 87 VAL A C 1
ATOM 636 O O . VAL A 1 87 ? -5.813 10.761 0.795 1.00 82.50 87 VAL A O 1
#